Protein AF-A0A7C2GY58-F1 (afdb_monomer_lite)

Radius of gyration: 18.74 Å; chains: 1; bounding box: 37×27×39 Å

Structure (mmCIF, N/CA/C/O backbone):
data_AF-A0A7C2GY58-F1
#
_entry.id   AF-A0A7C2GY58-F1
#
loop_
_atom_site.group_PDB
_atom_site.id
_atom_site.type_symbol
_atom_site.label_atom_id
_atom_site.label_alt_id
_atom_site.label_c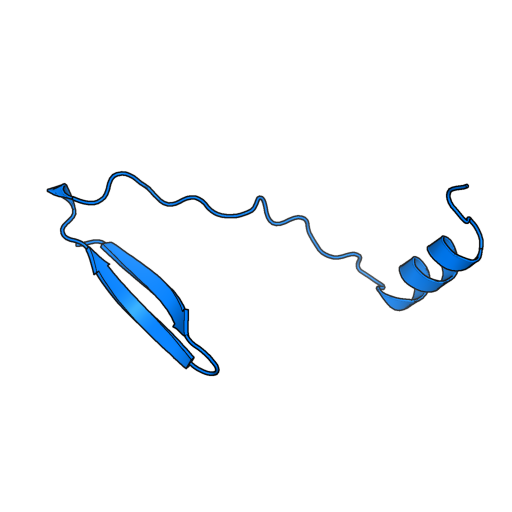omp_id
_atom_site.label_asym_id
_atom_site.label_entity_id
_atom_site.label_seq_id
_atom_site.pdbx_PDB_ins_code
_atom_site.Cartn_x
_atom_site.Cartn_y
_atom_site.Cartn_z
_atom_site.occupancy
_atom_site.B_iso_or_equiv
_atom_site.auth_seq_id
_atom_site.auth_comp_id
_atom_site.auth_asym_id
_atom_site.auth_atom_id
_atom_site.pdbx_PDB_mo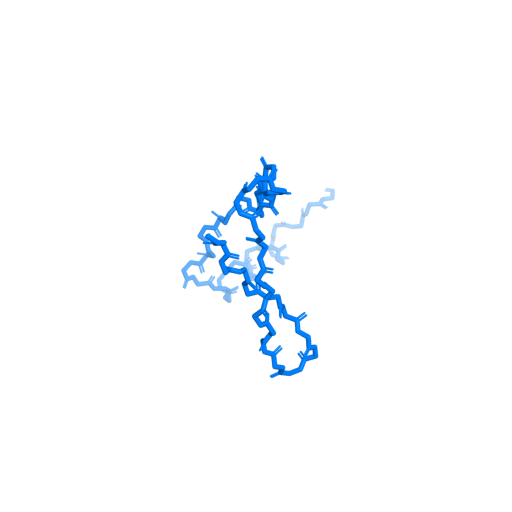del_num
ATOM 1 N N . MET A 1 1 ? 19.319 -4.218 -12.368 1.00 74.94 1 MET A N 1
ATOM 2 C CA . MET A 1 1 ? 17.912 -3.819 -12.583 1.00 74.94 1 MET A CA 1
ATOM 3 C C . MET A 1 1 ? 17.255 -3.786 -11.221 1.00 74.94 1 MET A C 1
ATOM 5 O O . MET A 1 1 ? 17.706 -4.536 -10.366 1.00 74.94 1 MET A O 1
ATOM 9 N N . VAL A 1 2 ? 16.287 -2.904 -11.012 1.00 86.25 2 VAL A N 1
ATOM 10 C CA . VAL A 1 2 ? 15.525 -2.791 -9.765 1.00 86.25 2 VAL A CA 1
ATOM 11 C C . VAL A 1 2 ? 14.080 -3.142 -10.082 1.00 86.25 2 VAL A C 1
ATOM 13 O O . VAL A 1 2 ? 13.527 -2.603 -11.043 1.00 86.25 2 VAL A O 1
ATOM 16 N N . ASP A 1 3 ? 13.508 -4.055 -9.307 1.00 88.06 3 ASP A N 1
ATOM 17 C CA . ASP A 1 3 ? 12.113 -4.467 -9.422 1.00 88.06 3 ASP A CA 1
ATOM 18 C C . ASP A 1 3 ? 11.295 -3.712 -8.367 1.00 88.06 3 ASP A C 1
ATOM 20 O O . ASP A 1 3 ? 11.597 -3.787 -7.177 1.00 88.06 3 ASP A O 1
ATOM 24 N N . VAL A 1 4 ? 10.285 -2.960 -8.806 1.00 87.94 4 VAL A N 1
ATOM 25 C CA . VAL A 1 4 ? 9.387 -2.183 -7.939 1.00 87.94 4 VAL A CA 1
ATOM 26 C C . VAL A 1 4 ? 7.963 -2.696 -8.118 1.00 87.94 4 VAL A C 1
ATOM 28 O O . VAL A 1 4 ? 7.493 -2.821 -9.249 1.00 87.94 4 VAL A O 1
ATOM 31 N N . TRP A 1 5 ? 7.270 -2.985 -7.020 1.00 90.06 5 TRP A N 1
ATOM 32 C CA . TRP A 1 5 ? 5.869 -3.405 -7.042 1.00 90.06 5 TRP A CA 1
ATOM 33 C C . TRP A 1 5 ? 4.955 -2.192 -6.916 1.00 90.06 5 TRP A C 1
ATOM 35 O O . TRP A 1 5 ? 5.062 -1.421 -5.966 1.00 90.06 5 TRP A O 1
ATOM 45 N N . LEU A 1 6 ? 4.072 -2.009 -7.897 1.00 89.19 6 LEU A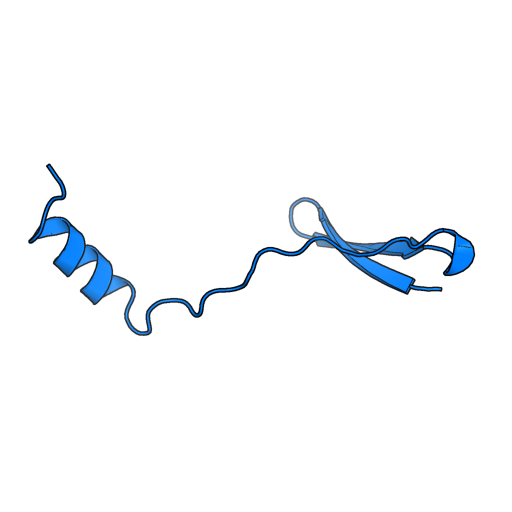 N 1
ATOM 46 C CA . LEU A 1 6 ? 3.111 -0.911 -7.921 1.00 89.19 6 LEU A CA 1
ATOM 47 C C . LEU A 1 6 ? 1.682 -1.462 -7.864 1.00 89.19 6 LEU A C 1
ATOM 49 O O . LEU A 1 6 ? 1.341 -2.335 -8.672 1.00 89.19 6 LEU A O 1
ATOM 53 N N . PRO A 1 7 ? 0.826 -0.950 -6.964 1.00 89.88 7 PRO A N 1
ATOM 54 C CA . PRO A 1 7 ? -0.570 -1.350 -6.919 1.00 89.88 7 PRO A CA 1
ATOM 55 C C . PRO A 1 7 ? -1.292 -0.846 -8.174 1.00 89.88 7 PRO A C 1
ATOM 57 O O . PRO A 1 7 ? -1.273 0.342 -8.497 1.00 89.88 7 PRO A O 1
ATOM 60 N N . TYR A 1 8 ? -1.956 -1.756 -8.881 1.00 89.75 8 TYR A N 1
ATOM 61 C CA . TYR A 1 8 ? -2.766 -1.463 -10.058 1.00 89.75 8 TYR A CA 1
ATOM 62 C C . TYR A 1 8 ? -4.123 -2.161 -9.939 1.00 89.75 8 TYR A C 1
ATOM 64 O O . TYR A 1 8 ? -4.293 -3.344 -10.258 1.00 89.75 8 TYR A O 1
ATOM 72 N N . GLY A 1 9 ? -5.107 -1.416 -9.434 1.00 91.38 9 GLY A N 1
ATOM 73 C CA . GLY A 1 9 ? -6.447 -1.930 -9.167 1.00 91.38 9 GLY A CA 1
ATOM 74 C C . GLY A 1 9 ? -6.432 -3.014 -8.088 1.00 91.38 9 GLY A C 1
ATOM 75 O O . GLY A 1 9 ? -6.167 -2.726 -6.927 1.00 91.38 9 GLY A O 1
ATOM 76 N N . LYS A 1 10 ? -6.740 -4.257 -8.477 1.00 90.25 10 LYS A N 1
ATOM 77 C CA . LYS A 1 10 ? -6.739 -5.436 -7.586 1.00 90.25 10 LYS A CA 1
ATOM 78 C C . LYS A 1 10 ? -5.468 -6.288 -7.700 1.00 90.25 10 LYS A C 1
ATOM 80 O O . LYS A 1 10 ? -5.400 -7.353 -7.097 1.00 90.25 10 LYS A O 1
ATOM 85 N N . SER A 1 11 ? -4.515 -5.867 -8.525 1.00 89.56 11 SER A N 1
ATOM 86 C CA . SER A 1 11 ? -3.278 -6.596 -8.804 1.00 89.56 11 SER A CA 1
ATOM 87 C C . SER A 1 11 ? -2.062 -5.737 -8.498 1.00 89.56 11 SER A C 1
ATOM 89 O O . SER A 1 11 ? -2.165 -4.514 -8.429 1.00 89.56 11 SER A O 1
ATOM 91 N N . GLU A 1 12 ? -0.906 -6.375 -8.385 1.00 90.62 12 GLU A N 1
ATOM 92 C CA . GLU A 1 12 ? 0.378 -5.692 -8.292 1.00 90.62 12 GLU A CA 1
ATOM 93 C C . GLU A 1 12 ? 1.152 -5.887 -9.594 1.00 90.62 12 GLU A C 1
ATOM 95 O O . GLU A 1 12 ? 1.201 -6.986 -10.155 1.00 90.62 12 GLU A O 1
ATOM 100 N N . VAL A 1 13 ? 1.741 -4.805 -10.097 1.00 92.44 13 VAL A N 1
ATOM 101 C CA . VAL A 1 13 ? 2.525 -4.805 -11.333 1.00 92.44 13 VAL A CA 1
ATOM 102 C C . VAL A 1 13 ? 3.994 -4.611 -10.988 1.00 92.44 13 VAL A C 1
ATOM 104 O O . VAL A 1 13 ? 4.354 -3.696 -10.251 1.00 92.44 13 VAL A O 1
ATOM 107 N N . CYS A 1 14 ? 4.850 -5.461 -11.555 1.00 90.38 14 CYS A N 1
ATOM 108 C CA . CYS A 1 14 ? 6.298 -5.361 -11.415 1.00 90.38 14 CYS A CA 1
ATOM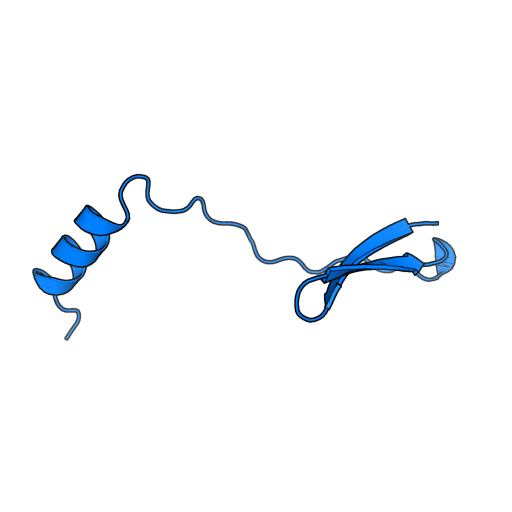 109 C C . CYS A 1 14 ? 6.870 -4.387 -12.458 1.00 90.38 14 CYS A C 1
ATOM 111 O O . CYS A 1 14 ? 6.911 -4.686 -13.655 1.00 90.38 14 CYS A O 1
ATOM 113 N N . ALA A 1 15 ? 7.334 -3.226 -12.004 1.00 89.25 15 ALA A N 1
ATOM 114 C CA . ALA A 1 15 ? 8.069 -2.263 -12.809 1.00 89.25 15 ALA A CA 1
ATOM 115 C C . ALA A 1 15 ? 9.574 -2.556 -12.731 1.00 89.25 15 ALA A C 1
ATOM 117 O O . ALA A 1 15 ? 10.188 -2.447 -11.671 1.00 89.25 15 ALA A O 1
ATOM 118 N N . ARG A 1 16 ? 10.179 -2.908 -13.872 1.00 90.75 16 ARG A N 1
ATOM 119 C CA . ARG A 1 16 ? 11.617 -3.199 -13.971 1.00 90.75 16 ARG A CA 1
ATOM 120 C C . ARG A 1 16 ? 12.377 -1.976 -14.462 1.00 90.75 16 ARG A C 1
ATOM 122 O O . ARG A 1 16 ? 12.269 -1.605 -15.630 1.00 90.75 16 ARG A O 1
ATOM 129 N N . ILE A 1 17 ? 13.173 -1.365 -13.592 1.00 89.44 17 ILE A N 1
ATOM 130 C CA . ILE A 1 17 ? 13.921 -0.143 -13.900 1.00 89.44 17 ILE A CA 1
ATOM 131 C C . ILE A 1 17 ? 15.414 -0.487 -14.052 1.00 89.44 17 ILE A C 1
ATOM 133 O O . ILE A 1 17 ? 16.016 -1.100 -13.162 1.00 89.44 17 ILE A O 1
ATOM 137 N N . PRO A 1 18 ? 16.073 -0.125 -15.171 1.00 92.31 18 PRO A N 1
ATOM 138 C CA . PRO A 1 18 ? 17.524 -0.241 -15.284 1.00 92.31 18 PRO A CA 1
ATOM 139 C C . PRO A 1 18 ? 18.211 0.555 -14.169 1.00 92.31 18 PRO A C 1
ATOM 141 O O . PRO A 1 18 ? 17.868 1.710 -13.951 1.00 92.31 18 PRO A O 1
ATOM 144 N N . ALA A 1 19 ? 19.217 -0.022 -13.503 1.00 84.94 19 ALA A N 1
ATOM 145 C CA . ALA A 1 19 ? 19.831 0.591 -12.315 1.00 84.94 19 ALA A CA 1
ATOM 146 C C . ALA A 1 19 ? 20.393 2.002 -12.578 1.00 84.94 19 ALA A C 1
ATOM 148 O O . ALA A 1 19 ? 20.276 2.874 -11.731 1.00 84.94 19 ALA A O 1
ATOM 149 N N . ARG A 1 20 ? 20.907 2.257 -13.790 1.00 90.50 20 ARG A N 1
ATOM 150 C CA . ARG A 1 20 ? 21.364 3.589 -14.231 1.00 90.50 20 ARG A CA 1
ATOM 151 C C . ARG A 1 20 ? 20.275 4.674 -14.226 1.00 90.50 20 ARG A C 1
ATOM 153 O O . ARG A 1 20 ? 20.599 5.851 -14.174 1.00 90.50 20 ARG A O 1
ATOM 160 N N . ASN A 1 21 ? 19.008 4.274 -1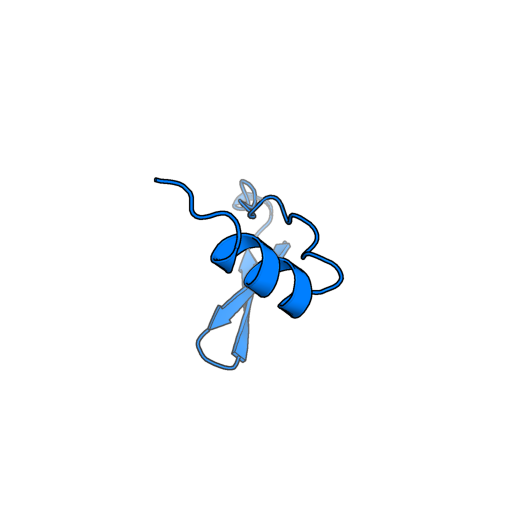4.318 1.00 87.19 21 ASN A N 1
ATOM 161 C CA . ASN A 1 21 ? 17.852 5.165 -14.383 1.00 87.19 21 ASN A CA 1
ATOM 162 C C . ASN A 1 21 ? 17.089 5.204 -13.047 1.00 87.19 21 ASN A C 1
ATOM 164 O O . ASN A 1 21 ? 16.108 5.934 -12.932 1.00 87.19 21 ASN A O 1
ATOM 168 N N . PHE A 1 22 ? 17.488 4.397 -12.060 1.00 88.06 22 PHE A N 1
ATOM 169 C CA . PHE A 1 22 ? 16.826 4.342 -10.765 1.00 88.06 22 PHE A CA 1
ATOM 170 C C . PHE A 1 22 ? 17.454 5.373 -9.824 1.00 88.06 22 PHE A C 1
ATOM 172 O O . PHE A 1 22 ? 18.557 5.171 -9.326 1.00 88.06 22 PHE A O 1
ATOM 179 N N . LEU A 1 23 ? 16.754 6.489 -9.607 1.00 88.50 23 LEU A N 1
ATOM 180 C CA . LEU A 1 23 ? 17.200 7.561 -8.708 1.00 88.50 23 LEU A CA 1
ATOM 181 C C . LEU A 1 23 ? 16.867 7.270 -7.234 1.00 88.50 23 LEU A C 1
ATOM 183 O O . LEU A 1 23 ? 17.593 7.712 -6.350 1.00 88.50 23 LEU A O 1
ATOM 187 N N . GLY A 1 24 ? 15.790 6.524 -6.971 1.00 85.88 24 GLY A N 1
ATOM 188 C CA . GLY A 1 24 ? 15.332 6.158 -5.628 1.00 85.88 24 GLY A CA 1
ATOM 189 C C . GLY A 1 24 ? 13.827 5.871 -5.585 1.00 85.88 24 GLY A C 1
ATOM 190 O O . GLY A 1 24 ? 13.125 6.113 -6.569 1.00 85.88 24 GLY A O 1
ATOM 191 N N . SER A 1 25 ? 13.333 5.371 -4.448 1.00 87.69 25 SER A N 1
ATOM 192 C CA . SER A 1 25 ? 11.901 5.258 -4.135 1.00 87.69 25 SER A CA 1
ATOM 193 C C . SER A 1 25 ? 11.514 6.255 -3.040 1.00 87.69 25 SER A C 1
ATOM 195 O O . SER A 1 25 ? 12.315 6.589 -2.167 1.00 87.69 25 SER A O 1
ATOM 197 N N . ILE A 1 26 ? 10.283 6.764 -3.109 1.00 89.00 26 ILE A N 1
ATOM 198 C CA . ILE A 1 26 ? 9.683 7.583 -2.053 1.00 89.00 26 ILE A CA 1
ATOM 199 C C . ILE A 1 26 ? 8.528 6.768 -1.495 1.00 89.00 26 ILE A C 1
ATOM 201 O O . ILE A 1 26 ? 7.515 6.585 -2.167 1.00 89.00 26 ILE A O 1
ATOM 205 N N . GLU A 1 27 ? 8.700 6.281 -0.276 1.00 83.81 27 GLU A N 1
ATOM 206 C CA . GLU A 1 27 ? 7.704 5.478 0.423 1.00 83.81 27 GLU A CA 1
ATOM 207 C C . GLU A 1 27 ? 7.214 6.243 1.660 1.00 83.81 27 GLU A C 1
ATOM 209 O O . GLU A 1 27 ? 7.987 6.994 2.274 1.00 83.81 27 GLU A O 1
ATOM 214 N N . PRO A 1 28 ? 5.928 6.111 2.032 1.00 83.56 28 PRO A N 1
ATOM 215 C CA . PRO A 1 28 ? 5.439 6.643 3.292 1.00 83.56 28 PRO A CA 1
ATOM 216 C C . PRO A 1 28 ? 6.262 6.072 4.446 1.00 83.56 28 PRO A C 1
ATOM 218 O O . PRO A 1 28 ? 6.622 4.897 4.446 1.00 83.56 28 PRO A O 1
ATOM 221 N N . LYS A 1 29 ? 6.522 6.885 5.471 1.00 82.44 29 LYS A N 1
ATOM 222 C CA . LYS A 1 29 ? 7.032 6.350 6.734 1.00 82.44 29 LYS A CA 1
ATOM 223 C C . LYS A 1 29 ? 5.915 5.529 7.364 1.00 82.44 29 LYS A C 1
ATOM 225 O O . LYS A 1 29 ? 5.015 6.116 7.969 1.00 82.44 29 LYS A O 1
ATOM 230 N N . GLU A 1 30 ? 5.955 4.211 7.177 1.00 71.81 30 GLU A N 1
ATOM 231 C CA . GLU A 1 30 ? 5.020 3.301 7.828 1.00 71.81 30 GLU A CA 1
ATOM 232 C C . GLU A 1 30 ? 5.068 3.548 9.335 1.00 71.81 30 GLU A C 1
ATOM 234 O O . GLU A 1 30 ? 6.089 3.370 10.001 1.00 71.81 30 GLU A O 1
ATOM 239 N N . GLN A 1 31 ? 3.952 4.032 9.863 1.00 74.81 31 GLN A N 1
ATOM 240 C CA . GLN A 1 31 ? 3.704 4.040 11.291 1.00 74.81 31 GLN A CA 1
ATOM 241 C C . GLN A 1 31 ? 2.952 2.760 11.592 1.00 74.81 31 GLN A C 1
ATOM 243 O O . GLN A 1 31 ? 1.976 2.440 10.910 1.00 74.81 31 GLN A O 1
ATOM 248 N N . ALA A 1 32 ? 3.427 2.023 12.593 1.00 78.50 32 ALA A N 1
ATOM 249 C CA . ALA A 1 32 ? 2.720 0.849 13.063 1.00 78.50 32 ALA A CA 1
ATOM 250 C C . ALA A 1 32 ? 1.269 1.242 13.365 1.00 78.50 32 ALA A C 1
ATOM 252 O O . ALA A 1 32 ? 1.017 2.214 14.084 1.00 78.50 32 ALA A O 1
ATOM 253 N N . GLY A 1 33 ? 0.326 0.502 12.781 1.00 78.31 33 GLY A N 1
ATOM 254 C CA . GLY A 1 33 ? -1.080 0.658 13.119 1.00 78.31 33 GLY A CA 1
ATOM 255 C C . GLY A 1 33 ? -1.281 0.455 14.619 1.00 78.31 33 GLY A C 1
ATOM 256 O O . GLY A 1 33 ? -0.533 -0.281 15.269 1.00 78.31 33 GLY A O 1
ATOM 257 N N . VAL A 1 34 ? -2.294 1.114 15.177 1.00 86.12 34 VAL A N 1
ATOM 258 C CA . VAL A 1 34 ? -2.670 0.880 16.572 1.00 86.12 34 VAL A CA 1
ATOM 259 C C . VAL A 1 34 ? -3.028 -0.601 16.775 1.00 86.12 34 VAL A C 1
ATOM 261 O O . VAL A 1 34 ? -3.677 -1.194 15.910 1.00 86.12 34 VAL A O 1
ATOM 264 N N . PRO A 1 35 ? -2.618 -1.217 17.898 1.00 82.19 35 PRO A N 1
ATOM 265 C CA . PRO A 1 35 ? -2.852 -2.640 18.143 1.00 82.19 35 PRO A CA 1
ATOM 266 C C . PRO A 1 35 ? -4.343 -2.983 18.265 1.00 82.19 35 PRO A C 1
ATOM 268 O O . PRO A 1 35 ? -4.747 -4.082 17.894 1.00 82.19 35 PRO A O 1
ATOM 271 N N . ASP A 1 36 ? -5.163 -2.043 18.744 1.00 89.50 36 ASP A N 1
ATOM 272 C CA . ASP A 1 36 ? -6.618 -2.167 18.780 1.00 89.50 36 ASP A CA 1
ATOM 273 C C . ASP A 1 36 ? -7.265 -0.960 18.094 1.00 89.50 36 ASP A C 1
ATOM 275 O O . ASP A 1 36 ? -7.420 0.120 18.671 1.00 89.50 36 ASP A O 1
ATOM 279 N N . ALA A 1 37 ? -7.655 -1.163 16.836 1.00 89.62 37 ALA A N 1
ATOM 280 C CA . ALA A 1 37 ? -8.336 -0.147 16.046 1.00 89.62 37 ALA A CA 1
ATOM 281 C C . ALA A 1 37 ? -9.683 0.266 16.657 1.00 89.62 37 ALA A C 1
ATOM 283 O O . ALA A 1 37 ? -10.080 1.422 16.532 1.00 89.62 37 ALA A O 1
ATOM 284 N N . ARG A 1 38 ? -10.394 -0.647 17.330 1.00 90.12 38 ARG A N 1
ATOM 285 C CA . ARG A 1 38 ? -11.710 -0.350 17.899 1.00 90.12 38 ARG A CA 1
ATOM 286 C C . ARG A 1 38 ? -11.584 0.533 19.134 1.00 90.12 38 ARG A C 1
ATOM 288 O O . ARG A 1 38 ? -12.310 1.518 19.233 1.00 90.12 38 ARG A O 1
ATOM 295 N N . ALA A 1 39 ? -10.660 0.210 20.036 1.00 90.69 39 ALA A N 1
ATOM 296 C CA . ALA A 1 39 ? -10.406 1.026 21.221 1.00 90.69 39 ALA A CA 1
ATOM 297 C C . ALA A 1 39 ? -9.967 2.451 20.848 1.00 90.69 39 ALA A C 1
ATOM 299 O O . ALA A 1 39 ? -10.409 3.416 21.470 1.00 90.69 39 ALA A O 1
ATOM 300 N N . GLU A 1 40 ? -9.155 2.593 19.797 1.00 89.31 40 GLU A N 1
ATOM 301 C CA . GLU A 1 40 ? -8.721 3.901 19.304 1.00 89.31 40 GLU A CA 1
ATOM 302 C C . GLU A 1 40 ? -9.889 4.728 18.745 1.00 89.31 40 GLU A C 1
ATOM 304 O O . GLU A 1 40 ? -10.018 5.912 19.057 1.00 89.31 40 GLU A O 1
ATOM 309 N N . ILE A 1 41 ? -10.793 4.099 17.986 1.00 91.12 41 ILE A N 1
ATOM 310 C CA . ILE A 1 41 ? -12.016 4.754 17.497 1.00 91.12 41 ILE A CA 1
ATOM 311 C C . ILE A 1 41 ? -12.899 5.194 18.674 1.00 91.12 41 ILE A C 1
ATOM 313 O O . ILE A 1 41 ? -13.398 6.319 18.688 1.00 91.12 41 ILE A O 1
ATOM 317 N N . GLU A 1 42 ? -13.081 4.336 19.680 1.00 92.81 42 GLU A N 1
ATOM 318 C CA . GLU A 1 42 ? -13.864 4.671 20.874 1.00 92.81 42 GLU A CA 1
ATOM 319 C C . GLU A 1 42 ? -13.233 5.823 21.674 1.00 92.81 42 GLU A C 1
ATOM 321 O O . GLU A 1 42 ? -13.963 6.685 22.167 1.00 92.81 42 GLU A O 1
ATOM 326 N N . ARG A 1 43 ? -11.896 5.889 21.762 1.00 89.94 43 ARG A N 1
ATOM 327 C CA . ARG A 1 43 ? -11.171 7.020 22.361 1.00 89.94 43 ARG A CA 1
ATOM 328 C C . ARG A 1 43 ? -11.435 8.313 21.596 1.00 89.94 43 ARG A C 1
ATOM 330 O O . ARG A 1 43 ? -11.838 9.294 22.210 1.00 89.94 43 ARG A O 1
ATOM 337 N N . ALA A 1 44 ? -11.272 8.298 20.274 1.00 91.31 44 ALA A N 1
ATOM 338 C CA . ALA A 1 44 ? -11.479 9.472 19.427 1.00 91.31 44 ALA A CA 1
ATOM 339 C C . ALA A 1 44 ? -12.914 10.027 19.514 1.00 91.31 44 ALA A C 1
ATOM 341 O O . ALA A 1 44 ? -13.121 11.234 19.436 1.00 91.31 44 ALA A O 1
ATOM 342 N N . LEU A 1 45 ? -13.912 9.157 19.709 1.00 91.12 45 LEU A N 1
ATOM 343 C CA . LEU A 1 45 ? -15.304 9.570 19.926 1.00 91.12 45 LEU A CA 1
ATOM 344 C C . LEU A 1 45 ? -15.548 10.167 21.320 1.00 91.12 45 LEU A C 1
ATOM 346 O O . LEU A 1 45 ? -16.420 11.021 21.471 1.00 91.12 45 LEU A O 1
ATOM 350 N N . ARG A 1 46 ? -14.821 9.701 22.342 1.00 92.12 46 ARG A N 1
ATOM 351 C CA . ARG A 1 46 ? -14.933 10.200 23.725 1.00 92.12 46 ARG A CA 1
ATOM 352 C C . ARG A 1 46 ? -14.171 11.503 23.946 1.00 92.12 46 ARG A C 1
ATOM 354 O O . ARG A 1 46 ? -14.602 12.314 24.758 1.00 92.12 46 ARG A O 1
ATOM 361 N N . GLU A 1 47 ? -13.069 11.693 23.230 1.00 91.38 47 GLU A N 1
ATOM 362 C CA . GLU A 1 47 ? -12.199 12.867 23.301 1.00 91.38 47 GLU A CA 1
ATOM 363 C C . GLU A 1 47 ? -12.185 13.580 21.938 1.00 91.38 47 GLU A C 1
ATOM 365 O O . GLU A 1 47 ? -11.228 13.439 21.170 1.00 91.38 47 GLU A O 1
ATOM 370 N N . PRO A 1 48 ? -13.257 14.321 21.592 1.00 88.88 48 PRO A N 1
ATOM 371 C CA . PRO A 1 48 ? -13.301 15.052 20.336 1.00 88.88 48 PRO A CA 1
ATOM 372 C C . PRO A 1 48 ? -12.257 16.171 20.337 1.00 88.88 48 PRO A C 1
ATOM 374 O O . PRO A 1 48 ? -12.086 16.889 21.321 1.00 88.88 48 PRO A O 1
ATOM 377 N N . ILE A 1 49 ? -11.581 16.343 19.204 1.00 86.06 49 ILE A N 1
ATOM 378 C CA . ILE A 1 49 ? -10.665 17.460 18.982 1.00 86.06 49 ILE A CA 1
ATOM 379 C C . ILE A 1 49 ? -11.496 18.615 18.410 1.00 86.06 49 ILE A C 1
ATOM 381 O O . ILE A 1 49 ? -11.838 18.598 17.226 1.00 86.06 49 ILE A O 1
ATOM 385 N N . GLY A 1 50 ? -11.858 19.580 19.257 1.00 70.88 50 GLY A N 1
ATOM 386 C CA . GLY A 1 50 ? -12.670 20.751 18.912 1.00 70.88 50 GLY A CA 1
ATOM 387 C C . GLY A 1 50 ? -12.629 21.822 19.989 1.00 70.88 50 GLY A C 1
ATOM 388 O O . GLY A 1 50 ? -12.492 21.450 21.174 1.00 70.88 50 GLY A O 1
#

pLDDT: 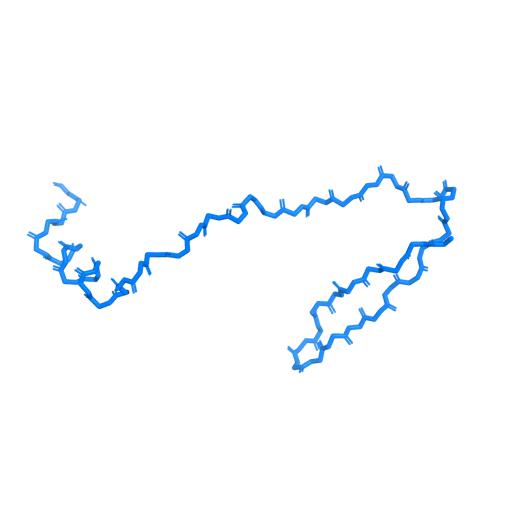mean 87.21, std 5.26, range [70.88, 92.81]

Foldseek 3Di:
DDWDWDDDPPDTDTDDDDPVRDPDDDDPPDDDDDPDPVVVVVVCVVDPDD

Sequence (50 aa):
MVDVWLPYGKSEVCARIPARNFLGSIEPKEQAGVPDARAEIERALREPIG

Secondary structure (DSSP, 8-state):
-EEEEEEETTEEEEEEE-GGG---------PPPPS-HHHHHHHHHHS---